Protein AF-B5VWC1-F1 (afdb_monomer)

Radius of gyration: 19.31 Å; Cα contacts (8 Å, |Δi|>4): 111; chains: 1; bounding box: 61×49×28 Å

Foldseek 3Di:
DDDPDDDDDDDPPPPPVLQWKWFAQCKAFPVRHTDDTDTWRFPDQDPVQWTWTDDPHDITTTHPVRIHDPPDDDDPDD

Secondary structure (DSSP, 8-state):
-------------------EEEEPTT-BBTTSPBPPSSEEEEEEE-TTS-EEEEETTEEEEE-GGGEEES--S-----

pLDDT: mean 77.95, std 17.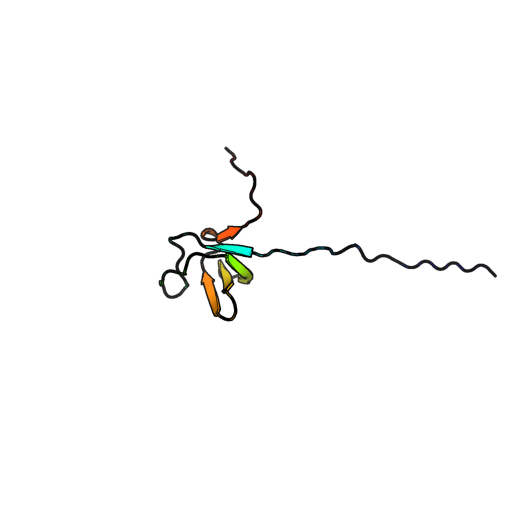16, range [43.69, 93.81]

Sequence (78 aa):
MGNDNVEITMGNDNQVNDNQVYVKADTRNHKGFFVQQGAYKLKNIEESGWALICLDSVCYYVDPDNLQSSQSGESAES

Solvent-accessible surface area (backbone atoms only — not comparable to full-atom values): 5089 Å² total; per-residue (Å²): 138,82,84,84,80,84,78,81,86,80,79,88,81,76,72,79,74,74,45,42,26,31,46,40,84,85,27,36,31,86,87,71,46,75,48,80,70,50,78,24,38,56,75,51,70,47,96,89,64,39,22,36,31,31,46,96,92,50,73,44,47,27,54,55,87,42,46,42,60,79,83,63,82,82,85,89,78,133

Organism: NCBI:txid513049

Mean predicted aligned error: 12.15 Å

Nearest PDB structures (foldseek):
  1wlp-assembly1_B  TM=5.801E-01  e=9.905E-02  Homo sapiens
  2dmo-assembly1_A  TM=6.593E-01  e=3.929E-01  Homo sapiens
  2knb-assembly1_B  TM=5.717E-01  e=8.063E-01  Rattus norvegicus
  2lqw-assembly1_A  TM=4.806E-01  e=4.993E-01  Homo sapiens
  2ydl-assembly1_A  TM=5.796E-01  e=1.468E+00  Homo sapiens

Structure (mmCIF, N/CA/C/O backbone):
data_AF-B5VWC1-F1
#
_entry.id   AF-B5VWC1-F1
#
loop_
_atom_site.group_PDB
_atom_site.id
_atom_site.type_symbol
_atom_site.label_atom_id
_atom_site.label_alt_id
_atom_site.label_comp_id
_atom_site.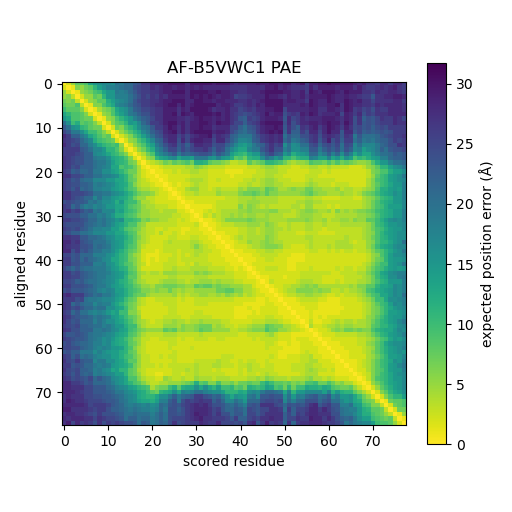label_asym_id
_atom_site.label_entity_id
_atom_site.label_seq_id
_atom_site.pdbx_PDB_ins_code
_atom_site.Cartn_x
_atom_site.Cartn_y
_atom_site.Cartn_z
_atom_site.occupancy
_atom_site.B_iso_or_equiv
_atom_site.auth_seq_id
_atom_site.auth_comp_id
_atom_site.auth_asym_id
_atom_site.auth_atom_id
_atom_site.pdbx_PDB_model_num
ATOM 1 N N . MET A 1 1 ? 50.799 -30.128 7.587 1.00 48.47 1 MET A N 1
ATOM 2 C CA . MET A 1 1 ? 49.453 -30.253 6.996 1.00 48.47 1 MET A CA 1
ATOM 3 C C . MET A 1 1 ? 48.547 -29.437 7.896 1.00 48.47 1 MET A C 1
ATOM 5 O O . MET A 1 1 ? 48.060 -29.955 8.889 1.00 48.47 1 MET A O 1
ATOM 9 N N . GLY A 1 2 ? 48.547 -28.122 7.675 1.00 50.44 2 GLY A N 1
ATOM 10 C CA . GLY A 1 2 ? 47.661 -27.194 8.367 1.00 50.44 2 GLY A CA 1
ATOM 11 C C . GLY A 1 2 ? 46.392 -27.088 7.540 1.00 50.44 2 GLY A C 1
ATOM 12 O O . GLY A 1 2 ? 46.478 -27.002 6.316 1.00 50.44 2 GLY A O 1
ATOM 13 N N . ASN A 1 3 ? 45.245 -27.178 8.197 1.00 57.84 3 ASN A N 1
ATOM 14 C CA . ASN A 1 3 ? 43.956 -26.999 7.553 1.00 57.84 3 ASN A CA 1
ATOM 15 C C . ASN A 1 3 ? 43.434 -25.660 8.065 1.00 57.84 3 ASN A C 1
ATOM 17 O O . ASN A 1 3 ? 42.883 -25.567 9.162 1.00 57.84 3 ASN A O 1
ATOM 21 N N . ASP A 1 4 ? 43.709 -24.624 7.283 1.00 60.41 4 ASP A N 1
ATOM 22 C CA . ASP A 1 4 ? 43.114 -23.307 7.420 1.00 60.41 4 ASP A CA 1
ATOM 23 C C . ASP A 1 4 ? 41.781 -23.334 6.663 1.00 60.41 4 ASP A C 1
ATOM 25 O O . ASP A 1 4 ? 41.725 -23.085 5.459 1.00 60.41 4 ASP A O 1
ATOM 29 N N . ASN A 1 5 ? 40.693 -23.676 7.350 1.00 60.91 5 ASN A N 1
ATOM 30 C CA . ASN A 1 5 ? 39.343 -23.530 6.809 1.00 60.91 5 ASN A CA 1
ATOM 31 C C . ASN A 1 5 ? 38.761 -22.226 7.361 1.00 60.91 5 ASN A C 1
ATOM 33 O O . ASN A 1 5 ? 38.057 -22.197 8.367 1.00 60.91 5 ASN A O 1
ATOM 37 N N . VAL A 1 6 ? 39.116 -21.128 6.693 1.00 60.78 6 VAL A N 1
ATOM 38 C CA . VAL A 1 6 ? 38.341 -19.889 6.719 1.00 60.78 6 VAL A CA 1
ATOM 39 C C . VAL A 1 6 ? 37.044 -20.156 5.952 1.00 60.78 6 VAL A C 1
ATOM 41 O O . VAL A 1 6 ? 37.061 -20.301 4.733 1.00 60.78 6 VAL A O 1
ATOM 44 N N . GLU A 1 7 ? 35.921 -20.230 6.663 1.00 61.12 7 GLU A N 1
ATOM 45 C CA . GLU A 1 7 ? 34.601 -20.022 6.066 1.00 61.12 7 GLU A CA 1
ATOM 46 C C . GLU A 1 7 ? 34.143 -18.601 6.400 1.00 61.12 7 GLU A C 1
ATOM 48 O O . GLU A 1 7 ? 34.035 -18.196 7.559 1.00 61.12 7 GLU A O 1
ATOM 53 N N . ILE A 1 8 ? 33.969 -17.821 5.337 1.00 55.66 8 ILE A N 1
ATOM 54 C CA . ILE A 1 8 ? 33.594 -16.412 5.345 1.00 55.66 8 ILE A CA 1
ATOM 55 C C . ILE A 1 8 ? 32.074 -16.285 5.522 1.00 55.66 8 ILE A C 1
ATOM 57 O O . ILE A 1 8 ? 31.309 -16.919 4.805 1.00 55.66 8 ILE A O 1
ATOM 61 N N . THR A 1 9 ? 31.687 -15.430 6.475 1.00 55.53 9 THR A N 1
ATOM 62 C CA . THR A 1 9 ? 30.472 -14.600 6.593 1.00 55.53 9 THR A CA 1
ATOM 63 C C . THR A 1 9 ? 29.269 -14.933 5.709 1.00 55.53 9 THR A C 1
ATOM 65 O O . THR A 1 9 ? 29.347 -14.715 4.507 1.00 55.53 9 THR A O 1
ATOM 68 N N . MET A 1 10 ? 28.099 -15.159 6.324 1.00 50.88 10 MET A N 1
ATOM 69 C CA . MET A 1 10 ? 26.859 -14.453 5.952 1.00 50.88 10 MET A CA 1
ATOM 70 C C . MET A 1 10 ? 26.046 -14.167 7.220 1.00 50.88 10 MET A C 1
ATOM 72 O O . MET A 1 10 ? 25.830 -15.056 8.040 1.00 50.88 10 MET A O 1
ATOM 76 N N . GLY A 1 11 ? 25.685 -12.896 7.418 1.00 49.41 11 GLY A N 1
ATOM 77 C CA . GLY A 1 11 ? 24.962 -12.418 8.591 1.00 49.41 11 GLY A CA 1
ATOM 78 C C . GLY A 1 11 ? 23.626 -13.131 8.786 1.00 49.41 11 GLY A C 1
ATOM 79 O O . GLY A 1 11 ? 23.011 -1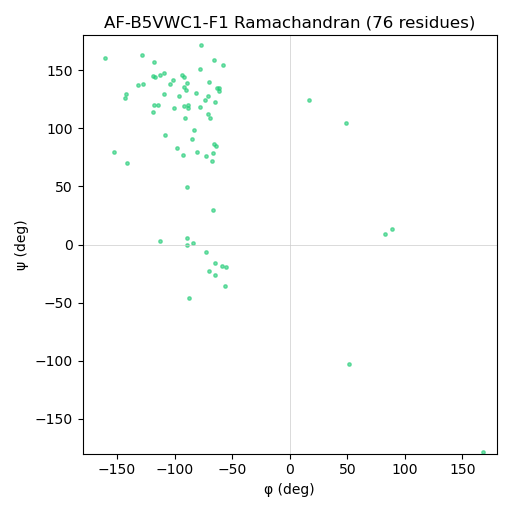3.611 7.837 1.00 49.41 11 GLY A O 1
ATOM 80 N N . ASN A 1 12 ? 23.179 -13.166 10.038 1.00 53.16 12 ASN A N 1
ATOM 81 C CA . ASN A 1 12 ? 21.814 -13.529 10.386 1.00 53.16 12 ASN A CA 1
ATOM 82 C C . ASN A 1 12 ? 20.862 -12.481 9.788 1.00 53.16 12 ASN A C 1
ATOM 84 O O . A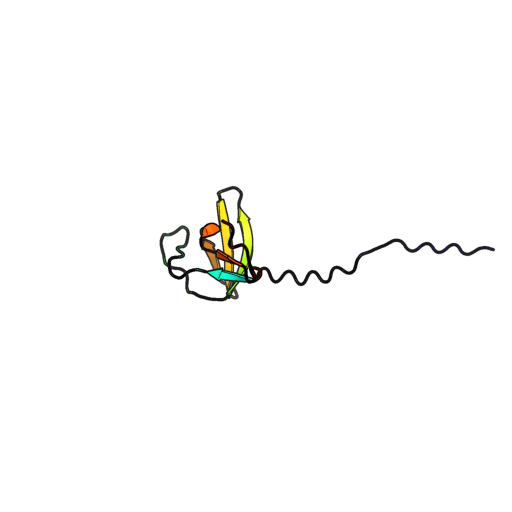SN A 1 12 ? 20.486 -11.528 10.469 1.00 53.16 12 ASN A O 1
ATOM 88 N N . ASP A 1 13 ? 20.485 -12.635 8.520 1.00 52.81 13 ASP A N 1
ATOM 89 C CA . ASP A 1 13 ? 19.320 -11.951 7.971 1.00 52.81 13 ASP A CA 1
ATOM 90 C C . ASP A 1 13 ? 18.070 -12.627 8.543 1.00 52.81 13 ASP A C 1
ATOM 92 O O . ASP A 1 13 ? 17.409 -13.447 7.919 1.00 52.81 13 ASP A O 1
ATOM 96 N N . ASN A 1 14 ? 17.779 -12.312 9.803 1.00 56.28 14 ASN A N 1
ATOM 97 C CA . ASN A 1 14 ? 16.419 -12.371 10.311 1.00 56.28 14 ASN A CA 1
ATOM 98 C C . ASN A 1 14 ? 15.761 -11.006 10.073 1.00 56.28 14 ASN A C 1
ATOM 100 O O . ASN A 1 14 ? 15.206 -10.413 10.998 1.00 56.28 14 ASN A O 1
ATOM 104 N N . GLN A 1 15 ? 15.844 -10.472 8.850 1.00 51.97 15 GLN A N 1
ATOM 105 C CA . GLN A 1 15 ? 14.901 -9.447 8.433 1.00 51.97 15 GLN A CA 1
ATOM 106 C C . GLN A 1 15 ? 13.613 -10.144 8.010 1.00 51.97 15 GLN A C 1
ATOM 108 O O . GLN A 1 15 ? 13.290 -10.292 6.831 1.00 51.97 15 GLN A O 1
ATOM 113 N N . VAL A 1 16 ? 12.815 -10.524 9.008 1.00 53.31 16 VAL A N 1
ATOM 114 C CA . VAL A 1 16 ? 11.366 -10.576 8.816 1.00 53.31 16 VAL A CA 1
ATOM 115 C C . VAL A 1 16 ? 10.946 -9.120 8.616 1.00 53.31 16 VAL A C 1
ATOM 117 O O . VAL A 1 16 ? 10.556 -8.435 9.557 1.00 53.31 16 VAL A O 1
ATOM 120 N N . ASN A 1 17 ? 11.166 -8.592 7.408 1.00 54.38 17 ASN A N 1
ATOM 121 C CA . ASN A 1 17 ? 10.689 -7.280 7.011 1.00 54.38 17 ASN A CA 1
ATOM 122 C C . ASN A 1 17 ? 9.172 -7.379 6.982 1.00 54.38 17 ASN A C 1
ATOM 124 O O . ASN A 1 17 ? 8.556 -7.699 5.962 1.00 54.38 17 ASN A O 1
ATOM 128 N N . ASP A 1 18 ? 8.580 -7.154 8.147 1.00 63.66 18 ASP A N 1
ATOM 129 C CA . ASP A 1 18 ? 7.172 -6.891 8.335 1.00 63.66 18 ASP A CA 1
ATOM 130 C C . ASP A 1 18 ? 6.911 -5.523 7.688 1.00 63.66 18 ASP A C 1
ATOM 132 O O . ASP A 1 18 ? 6.707 -4.509 8.347 1.00 63.66 18 ASP A O 1
ATOM 136 N N . ASN A 1 19 ? 6.947 -5.487 6.350 1.00 83.19 19 ASN A N 1
ATOM 137 C CA . ASN A 1 19 ? 6.550 -4.364 5.496 1.00 83.19 19 ASN A CA 1
ATOM 138 C C . ASN A 1 19 ? 5.031 -4.126 5.593 1.00 83.19 19 ASN A C 1
ATOM 140 O O . ASN A 1 19 ? 4.371 -3.734 4.631 1.00 83.19 19 ASN A O 1
ATOM 144 N N . GLN A 1 20 ? 4.447 -4.447 6.741 1.00 89.75 20 GLN A N 1
ATOM 145 C CA . GLN A 1 20 ? 3.049 -4.298 7.024 1.00 89.75 20 GLN A CA 1
ATOM 146 C C . GLN A 1 20 ? 2.779 -2.830 7.333 1.00 89.75 20 GLN A C 1
ATOM 148 O O . GLN A 1 20 ? 3.299 -2.255 8.289 1.00 89.75 20 GLN A O 1
ATOM 153 N N . VAL A 1 21 ? 1.945 -2.235 6.498 1.00 91.69 21 VAL A N 1
ATOM 154 C CA . VAL A 1 21 ? 1.494 -0.857 6.601 1.00 91.69 21 VAL A CA 1
ATOM 155 C C . VAL A 1 21 ? -0.012 -0.843 6.779 1.00 91.69 21 VAL A C 1
ATOM 157 O O . VAL A 1 21 ? -0.735 -1.665 6.218 1.00 91.69 21 VAL A O 1
ATOM 160 N N . TYR A 1 22 ? -0.492 0.110 7.555 1.00 91.88 22 TYR A N 1
ATOM 161 C CA . TYR A 1 22 ? -1.908 0.379 7.716 1.00 91.88 22 TYR A CA 1
ATOM 162 C C . TYR A 1 22 ? -2.279 1.591 6.879 1.00 91.88 22 TYR A C 1
ATOM 164 O O . TYR A 1 22 ? -1.513 2.547 6.777 1.00 91.88 22 TYR A O 1
ATOM 172 N N . VAL A 1 23 ? -3.455 1.553 6.268 1.00 91.38 23 VAL A N 1
ATOM 173 C CA . VAL A 1 23 ? -3.988 2.707 5.538 1.00 91.38 23 VAL A CA 1
ATOM 174 C C . VAL A 1 23 ? -4.855 3.551 6.471 1.00 91.38 23 VAL A C 1
ATOM 176 O O . VAL A 1 23 ? -5.688 3.013 7.206 1.00 91.38 23 VAL A O 1
ATOM 179 N N . LYS A 1 24 ? -4.686 4.878 6.432 1.00 89.62 24 LYS A N 1
ATOM 180 C CA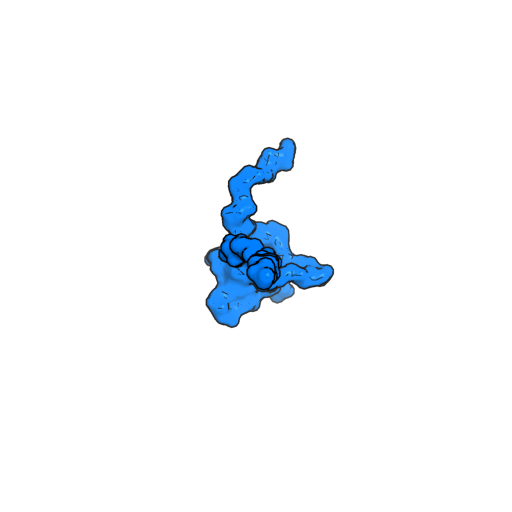 . LYS A 1 24 ? -5.574 5.830 7.122 1.00 89.62 24 LYS A CA 1
ATOM 181 C C . LYS A 1 24 ? -6.983 5.792 6.514 1.00 89.62 24 LYS A C 1
ATOM 183 O O . LYS A 1 24 ? -7.148 5.426 5.350 1.00 89.62 24 LYS A O 1
ATOM 188 N N . ALA A 1 25 ? -7.992 6.234 7.265 1.00 86.19 25 ALA A N 1
ATOM 189 C CA . ALA A 1 25 ? -9.392 6.246 6.823 1.00 86.19 25 ALA A CA 1
ATOM 190 C C . ALA A 1 25 ? -9.632 7.012 5.514 1.0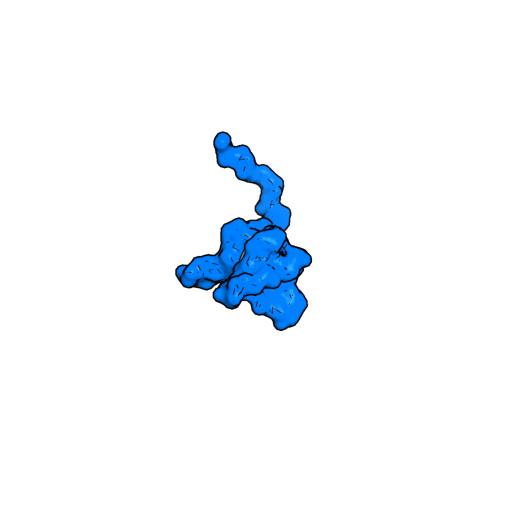0 86.19 25 ALA A C 1
ATOM 192 O O . ALA A 1 25 ? -10.445 6.600 4.690 1.00 86.19 25 ALA A O 1
ATOM 193 N N . ASP A 1 26 ? -8.889 8.098 5.324 1.00 87.88 26 ASP A N 1
ATOM 194 C CA . ASP A 1 26 ? -9.011 8.989 4.174 1.00 87.88 26 ASP A CA 1
ATOM 195 C C . ASP A 1 26 ? -8.127 8.577 2.987 1.00 87.88 26 ASP A C 1
ATOM 197 O O . ASP A 1 26 ? -8.079 9.278 1.975 1.00 87.88 26 ASP A O 1
ATOM 201 N N . THR A 1 27 ? -7.454 7.422 3.075 1.00 90.69 27 THR A N 1
ATOM 202 C CA . THR A 1 27 ? -6.581 6.927 2.007 1.00 90.69 27 THR A CA 1
ATOM 203 C C . THR A 1 27 ? -7.396 6.621 0.757 1.00 90.69 27 THR A C 1
ATOM 205 O O . THR A 1 27 ? -8.308 5.786 0.763 1.00 90.69 27 THR A O 1
ATOM 208 N N . ARG A 1 28 ? -7.027 7.263 -0.351 1.00 92.62 28 ARG A N 1
ATOM 209 C CA . ARG A 1 28 ? -7.604 7.015 -1.672 1.00 92.62 28 ARG A CA 1
ATOM 210 C C . ARG A 1 28 ? -6.573 6.388 -2.588 1.00 92.62 28 ARG A C 1
ATOM 212 O O . ARG A 1 28 ? -5.385 6.692 -2.518 1.00 92.62 28 ARG A O 1
ATOM 219 N N . ASN A 1 29 ? -7.049 5.520 -3.470 1.00 90.00 29 ASN A N 1
ATOM 220 C CA . ASN A 1 29 ? -6.222 5.009 -4.545 1.00 90.00 29 ASN A CA 1
ATOM 221 C C . ASN A 1 29 ? -6.068 6.043 -5.671 1.00 90.00 29 ASN A C 1
ATOM 223 O O . ASN A 1 29 ? -6.791 7.039 -5.728 1.00 90.00 29 ASN A O 1
ATOM 227 N N . HIS A 1 30 ? -5.189 5.753 -6.630 1.00 87.38 30 HIS A N 1
ATOM 228 C CA . HIS A 1 30 ? -4.959 6.594 -7.812 1.00 87.38 30 HIS A CA 1
ATOM 229 C C . HIS A 1 30 ? -6.230 6.895 -8.644 1.00 87.38 30 HIS A C 1
ATOM 231 O O . HIS A 1 30 ? -6.280 7.863 -9.394 1.00 87.38 30 HIS A O 1
ATOM 237 N N . LYS A 1 31 ? -7.296 6.096 -8.495 1.00 87.00 31 LYS A N 1
ATOM 238 C CA . LYS A 1 31 ? -8.591 6.300 -9.167 1.00 87.00 31 LYS A CA 1
ATOM 239 C C . LYS A 1 31 ? -9.560 7.186 -8.362 1.00 87.00 31 LYS A C 1
ATOM 241 O O . LYS A 1 31 ? -10.680 7.407 -8.811 1.00 87.00 31 LYS A O 1
ATOM 246 N N . GLY A 1 32 ? -9.161 7.656 -7.180 1.00 88.56 32 GLY A N 1
ATOM 247 C CA . GLY A 1 32 ? -9.971 8.490 -6.291 1.00 88.56 32 GLY A CA 1
ATOM 248 C C . GLY A 1 32 ? -10.959 7.727 -5.403 1.00 88.56 32 GLY A C 1
ATOM 249 O O . GLY A 1 32 ? -11.780 8.362 -4.744 1.00 88.56 32 GLY A O 1
ATOM 250 N N . PHE A 1 33 ? -10.893 6.391 -5.353 1.00 89.44 33 PHE A N 1
ATOM 251 C CA . PHE A 1 33 ? -11.744 5.576 -4.478 1.00 89.44 33 PHE A CA 1
ATOM 252 C C . PHE A 1 33 ? -11.064 5.320 -3.136 1.00 89.44 33 PHE A C 1
ATOM 254 O O . PHE A 1 33 ? -9.853 5.107 -3.086 1.00 89.44 33 PHE A O 1
ATOM 261 N N . PHE A 1 34 ? -11.853 5.293 -2.062 1.00 91.19 34 PHE A N 1
ATOM 262 C CA . PHE A 1 34 ? -11.365 4.940 -0.731 1.00 91.19 34 PHE A CA 1
ATOM 263 C C . PHE A 1 34 ? -10.865 3.496 -0.692 1.00 91.19 34 PHE A C 1
ATOM 265 O O . PHE A 1 34 ? -11.520 2.585 -1.205 1.00 91.19 34 PHE A O 1
ATOM 272 N N . VAL A 1 35 ? -9.701 3.304 -0.075 1.00 90.31 35 VAL A N 1
ATOM 273 C CA . VAL A 1 35 ? -9.135 1.981 0.191 1.00 90.31 35 VAL A CA 1
ATOM 274 C C . VAL A 1 35 ? -9.639 1.497 1.546 1.00 90.31 35 VAL A C 1
ATOM 276 O O . VAL A 1 35 ? -9.743 2.267 2.498 1.00 90.31 35 VAL A O 1
ATOM 279 N N . GLN A 1 36 ? -9.988 0.215 1.632 1.00 90.00 36 GLN A N 1
ATOM 280 C CA . GLN A 1 36 ? -10.472 -0.378 2.873 1.00 90.00 36 GLN A CA 1
ATOM 281 C C . GLN A 1 36 ? -9.395 -0.299 3.961 1.00 90.00 36 GLN A C 1
ATOM 283 O O . GLN A 1 36 ? -8.258 -0.700 3.726 1.00 90.00 36 GLN A O 1
ATOM 288 N N . GLN A 1 37 ? -9.758 0.149 5.162 1.00 90.12 37 GLN A N 1
ATOM 289 C CA . GLN A 1 37 ? -8.853 0.132 6.312 1.00 90.12 37 GLN A CA 1
ATOM 290 C C . GLN A 1 37 ? -8.438 -1.296 6.668 1.00 90.12 37 GLN A C 1
ATOM 292 O O . GLN A 1 37 ? -9.273 -2.200 6.733 1.00 90.12 37 GLN A O 1
ATOM 297 N N . GLY A 1 38 ? -7.147 -1.496 6.911 1.00 88.69 38 GLY A N 1
ATOM 298 C CA . GLY A 1 38 ? -6.600 -2.805 7.237 1.00 88.69 38 GLY A CA 1
ATOM 299 C C . GLY A 1 38 ? -5.080 -2.827 7.190 1.00 88.69 38 GLY A C 1
ATOM 300 O O . GLY A 1 38 ? -4.443 -1.805 6.932 1.00 88.69 38 GLY A O 1
ATOM 301 N N . ALA A 1 39 ? -4.528 -4.009 7.445 1.00 90.69 39 ALA A N 1
ATOM 302 C CA . ALA A 1 39 ? -3.108 -4.291 7.326 1.00 90.69 39 ALA A CA 1
ATOM 303 C C . ALA A 1 39 ? -2.786 -4.732 5.895 1.00 90.69 39 ALA A C 1
ATOM 305 O O . ALA A 1 39 ? -3.306 -5.737 5.415 1.00 90.69 39 ALA A O 1
ATOM 306 N N . TYR A 1 40 ? -1.915 -3.993 5.222 1.00 92.69 40 TYR A N 1
ATOM 307 C CA . TYR A 1 40 ? -1.452 -4.278 3.871 1.00 92.69 40 TYR A CA 1
ATOM 308 C C . TYR A 1 40 ? 0.044 -4.533 3.876 1.00 92.69 40 TYR A C 1
ATOM 310 O O . TYR A 1 40 ? 0.768 -4.034 4.726 1.00 92.69 40 TYR A O 1
ATOM 318 N N . LYS A 1 41 ? 0.539 -5.251 2.874 1.00 92.44 41 LYS A N 1
ATOM 319 C CA . LYS A 1 41 ? 1.973 -5.373 2.623 1.00 92.44 41 LYS A CA 1
ATOM 320 C C . LYS A 1 41 ? 2.411 -4.297 1.643 1.00 92.44 41 LYS A C 1
ATOM 322 O O . LYS A 1 41 ? 1.948 -4.287 0.503 1.00 92.44 41 LYS A O 1
ATOM 327 N N . LEU A 1 42 ? 3.319 -3.426 2.066 1.00 91.81 42 LEU A N 1
ATOM 328 C CA . LEU A 1 42 ? 4.004 -2.485 1.191 1.00 91.81 42 LEU A CA 1
ATOM 329 C C . LEU A 1 42 ? 4.989 -3.250 0.307 1.00 91.81 42 LEU A C 1
ATOM 331 O O . LEU A 1 42 ? 5.976 -3.810 0.789 1.00 91.81 42 LEU A O 1
ATOM 335 N N . LYS A 1 43 ? 4.710 -3.284 -0.995 1.00 91.00 43 LYS A N 1
ATOM 336 C CA . LYS A 1 43 ? 5.545 -3.968 -1.985 1.00 91.00 43 LYS A CA 1
ATOM 337 C C . LYS A 1 43 ? 6.644 -3.066 -2.515 1.00 91.00 43 LYS A C 1
ATOM 339 O O . LYS A 1 43 ? 7.773 -3.523 -2.635 1.00 91.00 43 LYS A O 1
ATOM 344 N N . ASN A 1 44 ? 6.299 -1.832 -2.873 1.00 90.00 44 ASN A N 1
ATOM 345 C CA . ASN A 1 44 ? 7.246 -0.874 -3.424 1.00 90.00 44 ASN A CA 1
ATOM 346 C C . ASN A 1 44 ? 6.717 0.560 -3.298 1.00 90.00 44 ASN A C 1
ATOM 348 O O . ASN A 1 44 ? 5.508 0.761 -3.192 1.00 90.00 44 ASN A O 1
ATOM 352 N N . ILE A 1 45 ? 7.616 1.536 -3.375 1.00 90.75 45 ILE A N 1
ATOM 353 C CA . ILE A 1 45 ? 7.285 2.941 -3.618 1.00 90.75 45 ILE A CA 1
ATOM 354 C C . ILE A 1 45 ? 7.889 3.299 -4.973 1.00 90.75 45 ILE A C 1
ATOM 356 O O . ILE A 1 45 ? 9.090 3.152 -5.184 1.00 90.75 45 ILE A O 1
ATOM 360 N N . GLU A 1 46 ? 7.047 3.703 -5.914 1.00 90.31 46 GLU A N 1
ATOM 361 C CA . GLU A 1 46 ? 7.480 4.096 -7.247 1.00 90.31 46 GLU A CA 1
ATOM 362 C C . GLU A 1 46 ? 8.081 5.502 -7.238 1.00 90.31 46 GLU A C 1
ATOM 364 O O . GLU A 1 46 ? 7.663 6.375 -6.477 1.00 90.31 46 GLU A O 1
ATOM 369 N N . GLU A 1 47 ? 9.008 5.756 -8.161 1.00 88.94 47 GLU A N 1
ATOM 370 C CA . GLU A 1 47 ? 9.627 7.072 -8.386 1.00 88.94 47 GLU A CA 1
ATOM 371 C C . GLU A 1 47 ? 8.615 8.178 -8.733 1.00 88.94 47 GLU A C 1
ATOM 373 O O . GLU A 1 47 ? 8.894 9.361 -8.567 1.00 88.94 47 GLU A O 1
ATOM 378 N N . SER A 1 48 ? 7.409 7.790 -9.162 1.00 87.69 48 SER A N 1
ATOM 379 C CA . SER A 1 48 ? 6.275 8.693 -9.389 1.00 87.69 48 SER A CA 1
ATOM 380 C C . SER A 1 48 ? 5.641 9.228 -8.095 1.00 87.69 48 SER A C 1
ATOM 382 O O . SER A 1 48 ? 4.733 10.051 -8.171 1.00 87.69 48 SER A O 1
ATOM 384 N N . GLY A 1 49 ? 6.074 8.749 -6.924 1.00 89.50 49 GLY A N 1
ATOM 385 C CA . GLY A 1 49 ? 5.534 9.135 -5.617 1.00 89.50 49 GLY A CA 1
ATOM 386 C C . GLY A 1 49 ? 4.354 8.285 -5.136 1.00 89.50 49 GLY A C 1
ATOM 387 O O . GLY A 1 49 ? 3.689 8.666 -4.180 1.00 89.50 49 GLY A O 1
ATOM 388 N N . TRP A 1 50 ? 4.087 7.135 -5.766 1.00 92.44 50 TRP A N 1
ATOM 389 C CA . TRP A 1 50 ? 2.996 6.229 -5.384 1.00 92.44 50 TRP A CA 1
ATOM 390 C C . TRP A 1 50 ? 3.514 5.004 -4.635 1.00 92.44 50 TRP A C 1
ATOM 392 O O . TRP A 1 50 ? 4.493 4.387 -5.045 1.00 92.44 50 TRP A O 1
ATOM 402 N N . ALA A 1 51 ? 2.819 4.595 -3.577 1.00 93.06 51 ALA A N 1
ATOM 403 C CA . ALA A 1 51 ? 3.085 3.355 -2.862 1.00 93.06 51 ALA A CA 1
ATOM 404 C C . ALA A 1 51 ? 2.174 2.228 -3.354 1.00 93.06 51 ALA A C 1
ATOM 406 O O . ALA A 1 51 ? 0.949 2.355 -3.360 1.00 93.06 51 ALA A O 1
ATOM 407 N N . LEU A 1 52 ? 2.774 1.097 -3.722 1.00 93.50 52 LEU A N 1
ATOM 408 C CA . LEU A 1 52 ? 2.064 -0.127 -4.062 1.00 93.50 52 LEU A CA 1
ATOM 409 C C . LEU A 1 52 ? 1.896 -0.988 -2.811 1.00 93.50 52 LEU A C 1
ATOM 411 O O . LEU A 1 52 ? 2.851 -1.601 -2.323 1.00 93.50 52 LEU A O 1
ATOM 415 N N . ILE A 1 53 ? 0.664 -1.066 -2.321 1.00 93.06 53 ILE A N 1
ATOM 416 C CA . ILE A 1 53 ? 0.277 -1.904 -1.186 1.00 93.06 53 ILE A CA 1
ATOM 417 C C . ILE A 1 53 ? -0.578 -3.077 -1.653 1.00 93.06 53 ILE A C 1
ATOM 419 O O . ILE A 1 53 ? -1.345 -2.935 -2.601 1.00 93.06 53 ILE A O 1
ATOM 423 N N . CYS A 1 54 ? -0.484 -4.227 -0.990 1.00 93.19 54 CYS A N 1
ATOM 424 C CA . CYS A 1 54 ? -1.286 -5.404 -1.321 1.00 93.19 54 CYS 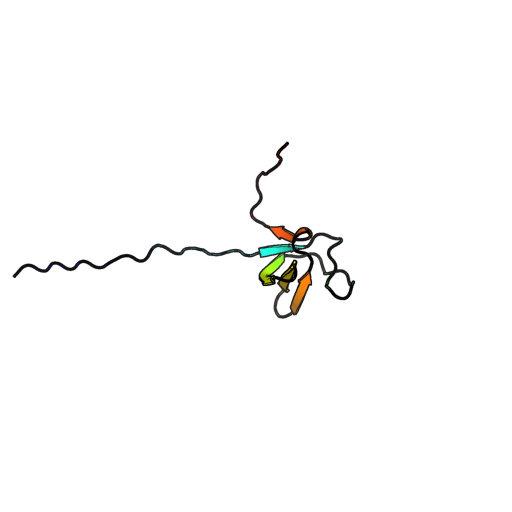A CA 1
ATOM 425 C C . CYS A 1 54 ? -1.939 -6.023 -0.085 1.00 93.19 54 CYS A C 1
ATOM 427 O O . CYS A 1 54 ? -1.294 -6.185 0.950 1.00 93.19 54 CYS A O 1
ATOM 429 N N . LEU A 1 55 ? -3.206 -6.404 -0.223 1.00 90.31 55 LEU A N 1
ATOM 430 C CA . LEU A 1 55 ? -3.961 -7.217 0.725 1.00 90.31 55 LEU A CA 1
ATOM 431 C C . LEU A 1 55 ? -4.356 -8.505 0.010 1.00 90.31 55 LEU A C 1
ATOM 433 O O . LEU A 1 55 ? -5.015 -8.462 -1.031 1.00 90.31 55 LEU A O 1
ATOM 437 N N . ASP A 1 56 ? -3.909 -9.638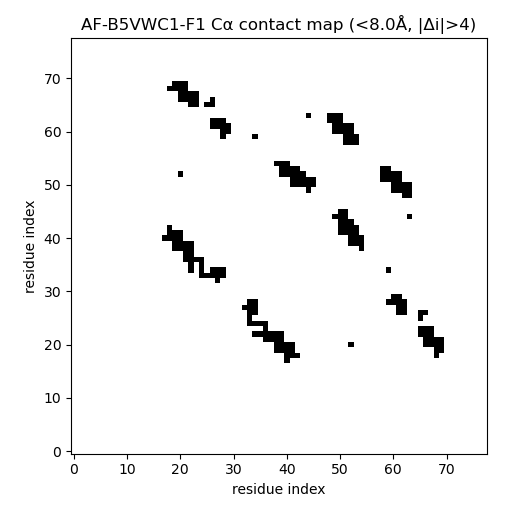 0.544 1.00 86.88 56 ASP A N 1
ATOM 438 C CA . ASP A 1 56 ? -4.051 -10.952 -0.083 1.00 86.88 56 ASP A CA 1
ATOM 439 C C . ASP A 1 56 ? -3.542 -10.963 -1.537 1.00 86.88 56 ASP A C 1
ATOM 441 O O . ASP A 1 56 ? -2.335 -10.988 -1.777 1.00 86.88 56 ASP A O 1
ATOM 445 N N . SER A 1 57 ? -4.458 -10.930 -2.509 1.00 88.06 57 SER A N 1
ATOM 446 C CA . SER A 1 57 ? -4.173 -10.929 -3.954 1.00 88.06 57 SER A CA 1
ATOM 447 C C . SER A 1 57 ? -4.539 -9.616 -4.656 1.00 88.06 57 SER A C 1
ATOM 449 O O . SER A 1 57 ? -4.418 -9.524 -5.876 1.00 88.06 57 SER A O 1
ATOM 451 N N . VAL A 1 58 ? -5.009 -8.604 -3.919 1.00 89.94 58 VAL A N 1
ATOM 452 C CA . VAL A 1 58 ? -5.423 -7.309 -4.473 1.00 89.94 58 VAL A CA 1
ATOM 453 C C . VAL A 1 58 ? -4.417 -6.240 -4.081 1.00 89.94 58 VAL A C 1
ATOM 455 O O . VAL A 1 58 ? -4.095 -6.088 -2.905 1.00 89.94 58 VAL A O 1
ATOM 458 N N . CYS A 1 59 ? -3.946 -5.473 -5.062 1.00 92.31 59 CYS A N 1
ATOM 459 C CA . CYS A 1 59 ? -3.000 -4.390 -4.838 1.00 92.31 59 CYS A CA 1
ATOM 460 C C . CYS A 1 59 ? -3.588 -3.033 -5.221 1.00 92.31 59 CYS A C 1
ATOM 462 O O . CYS A 1 59 ? -4.330 -2.908 -6.197 1.00 92.31 59 CYS A O 1
ATOM 464 N N . TYR A 1 60 ? -3.223 -2.014 -4.454 1.00 92.75 60 TYR A N 1
ATOM 465 C CA . TYR A 1 60 ? -3.659 -0.640 -4.627 1.00 92.75 60 TYR A CA 1
ATOM 466 C C . TYR A 1 60 ? -2.447 0.280 -4.675 1.00 92.75 60 TYR A C 1
ATOM 468 O O . TYR A 1 60 ? -1.517 0.143 -3.884 1.00 92.75 60 TYR A O 1
ATOM 476 N N . TYR A 1 61 ? -2.494 1.242 -5.590 1.00 93.81 61 TYR A N 1
ATOM 477 C CA . TYR A 1 61 ? -1.590 2.382 -5.580 1.00 93.81 61 TYR A CA 1
ATOM 478 C C . TYR A 1 61 ? -2.206 3.473 -4.722 1.00 93.81 61 TYR A C 1
ATOM 480 O O . TYR A 1 61 ? -3.297 3.955 -5.047 1.00 93.81 61 TYR A O 1
ATOM 488 N N . VAL A 1 62 ? -1.529 3.822 -3.637 1.00 93.44 62 VAL A N 1
ATOM 489 C CA . VAL A 1 62 ? -1.955 4.835 -2.671 1.00 93.44 62 VAL A CA 1
ATOM 490 C C . VAL A 1 62 ? -0.840 5.834 -2.427 1.00 93.44 62 VAL A C 1
ATOM 492 O O . VAL A 1 62 ? 0.320 5.593 -2.757 1.00 93.44 62 VAL A O 1
ATOM 495 N N . ASP A 1 63 ? -1.207 6.966 -1.854 1.00 91.69 63 ASP A N 1
ATOM 496 C CA . ASP A 1 63 ? -0.242 7.967 -1.438 1.00 91.69 63 ASP A CA 1
ATOM 497 C C . ASP A 1 63 ? 0.559 7.466 -0.205 1.00 91.69 63 ASP A C 1
ATOM 4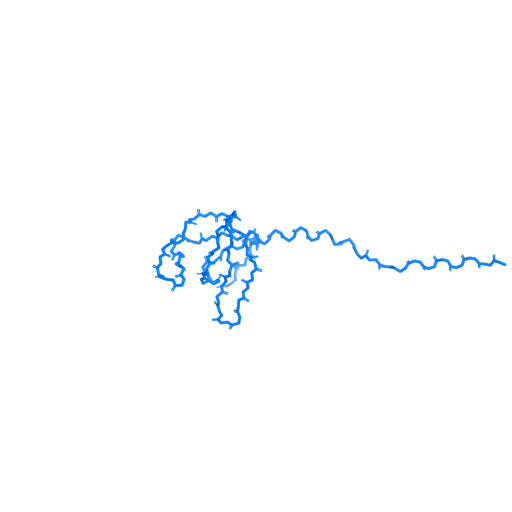99 O O . ASP A 1 63 ? -0.055 7.011 0.768 1.00 91.69 63 ASP A O 1
ATOM 503 N N . PRO A 1 64 ? 1.908 7.492 -0.234 1.00 89.88 64 PRO A N 1
ATOM 504 C CA . PRO A 1 64 ? 2.749 6.967 0.844 1.00 89.88 64 PRO A CA 1
ATOM 505 C C . PRO A 1 64 ? 2.610 7.729 2.168 1.00 89.88 64 PRO A C 1
ATOM 507 O O . PRO A 1 64 ? 2.803 7.123 3.218 1.00 89.88 64 PRO A O 1
ATOM 510 N N . ASP A 1 65 ? 2.239 9.013 2.151 1.00 89.56 65 ASP A N 1
ATOM 511 C CA . ASP A 1 65 ? 2.016 9.812 3.369 1.00 89.56 65 ASP A CA 1
ATOM 512 C C . ASP A 1 65 ? 0.743 9.365 4.114 1.00 89.56 65 ASP A C 1
ATOM 514 O O . ASP A 1 65 ? 0.589 9.505 5.334 1.00 89.56 65 ASP A O 1
ATOM 518 N N . ASN A 1 66 ? -0.175 8.727 3.387 1.00 89.44 66 ASN A N 1
ATOM 519 C CA . ASN A 1 66 ? -1.396 8.153 3.940 1.00 89.44 66 ASN A CA 1
ATOM 520 C C . ASN A 1 66 ? -1.207 6.745 4.536 1.00 89.44 66 ASN A C 1
ATOM 522 O O . ASN A 1 66 ? -2.164 6.162 5.058 1.00 89.44 66 ASN A O 1
ATOM 526 N N . LEU A 1 67 ? 0.018 6.214 4.513 1.00 90.25 67 LEU A N 1
ATOM 527 C CA . LEU A 1 67 ? 0.377 4.950 5.144 1.00 90.25 67 LEU A CA 1
ATOM 528 C C . LEU A 1 67 ? 0.919 5.159 6.559 1.00 90.25 67 LEU A C 1
ATOM 530 O O . LEU A 1 67 ? 1.604 6.131 6.858 1.00 90.25 67 LEU A O 1
ATOM 534 N N . GLN A 1 68 ? 0.624 4.208 7.438 1.00 89.31 68 GLN A N 1
ATOM 535 C CA . GLN A 1 68 ? 1.164 4.135 8.789 1.00 89.31 68 GLN A CA 1
ATOM 536 C C . GLN A 1 68 ? 1.946 2.834 8.938 1.00 89.31 68 GLN A C 1
ATOM 538 O O . GLN A 1 68 ? 1.377 1.742 8.877 1.00 89.31 68 GLN A O 1
ATOM 543 N N . SER A 1 69 ? 3.256 2.946 9.125 1.00 81.50 69 SER A N 1
ATOM 544 C CA . SER A 1 69 ? 4.111 1.798 9.419 1.00 81.50 69 SER A CA 1
ATOM 545 C C . SER A 1 69 ? 3.822 1.275 10.826 1.00 81.50 69 SER A C 1
ATOM 547 O O . SER A 1 69 ? 3.663 2.055 11.763 1.00 81.50 69 SER A O 1
ATOM 549 N N . SER A 1 70 ? 3.802 -0.048 10.997 1.00 66.19 70 SER A N 1
ATOM 550 C CA . SER A 1 70 ? 3.718 -0.682 12.323 1.00 66.19 70 SER A CA 1
ATOM 551 C C . SER A 1 70 ? 4.953 -0.412 13.201 1.00 66.19 70 SER A C 1
ATOM 553 O O . SER A 1 70 ? 4.886 -0.571 14.418 1.00 66.19 70 SER A O 1
ATOM 555 N N . GLN A 1 71 ? 6.063 0.047 12.610 1.00 55.91 71 GLN A N 1
ATOM 556 C CA . GLN A 1 71 ? 7.232 0.581 13.313 1.00 55.91 71 GLN A CA 1
ATOM 557 C C . GLN A 1 71 ? 7.135 2.100 13.459 1.00 55.91 71 GLN A C 1
ATOM 559 O O . GLN A 1 71 ? 7.780 2.860 12.743 1.00 55.91 71 GLN A O 1
ATOM 564 N N . SER A 1 72 ? 6.320 2.554 14.401 1.00 48.66 72 SER A N 1
ATOM 565 C CA . SER A 1 72 ? 6.512 3.881 14.978 1.00 48.66 72 SER A CA 1
ATOM 566 C C . SER A 1 72 ? 5.959 3.894 16.397 1.00 48.66 72 SER A C 1
ATOM 568 O O . SER A 1 72 ? 4.840 4.323 16.665 1.00 48.66 72 SER A O 1
ATOM 570 N N . GLY A 1 73 ? 6.763 3.351 17.311 1.00 50.84 73 GLY A N 1
ATOM 571 C CA . GLY A 1 73 ? 6.913 4.004 18.602 1.00 50.84 73 GLY A CA 1
ATOM 572 C C . GLY A 1 73 ? 7.766 5.250 18.368 1.00 50.84 73 GLY A C 1
ATOM 573 O O . GLY A 1 73 ? 8.834 5.142 17.776 1.00 50.84 73 GLY A O 1
ATOM 574 N N . GLU A 1 74 ? 7.233 6.401 18.769 1.00 59.81 74 GLU A N 1
ATOM 575 C CA . GLU A 1 74 ? 7.877 7.716 18.851 1.00 59.81 74 GLU A CA 1
ATOM 576 C C . GLU A 1 74 ? 8.674 8.242 17.638 1.00 59.81 74 GLU A C 1
ATOM 578 O O . GLU A 1 74 ? 9.857 7.986 17.441 1.00 59.81 74 GLU A O 1
ATOM 583 N N . SER A 1 75 ? 8.058 9.187 16.929 1.00 48.69 75 SER A N 1
ATOM 584 C CA . SER A 1 75 ? 8.728 10.433 16.533 1.00 48.69 75 SER A CA 1
ATOM 585 C C . SER A 1 75 ? 7.713 11.567 16.652 1.00 48.69 75 SER A C 1
ATOM 587 O O . SER A 1 75 ? 7.181 12.080 15.673 1.00 48.69 75 SER A O 1
ATOM 589 N N . ALA A 1 76 ? 7.373 11.886 17.901 1.00 56.16 76 ALA A N 1
ATOM 590 C CA . ALA A 1 76 ? 6.880 13.206 18.250 1.00 56.16 76 ALA A CA 1
ATOM 591 C C . ALA A 1 76 ? 8.112 14.105 18.441 1.00 56.16 76 ALA A C 1
ATOM 593 O O . ALA A 1 76 ? 8.742 14.063 19.490 1.00 56.16 76 ALA A O 1
ATOM 594 N N . GLU A 1 77 ? 8.464 14.886 17.426 1.00 55.28 77 GLU A N 1
ATOM 595 C CA . GLU A 1 77 ? 9.365 16.045 17.511 1.00 55.28 77 GLU A CA 1
ATOM 596 C C . GLU A 1 77 ? 8.784 17.105 16.556 1.00 55.28 77 GLU A C 1
ATOM 598 O O . GLU A 1 77 ? 8.452 16.765 15.423 1.00 55.28 77 GLU A O 1
ATOM 603 N N . SER A 1 78 ? 8.554 18.373 16.910 1.00 43.69 78 SER A N 1
ATOM 604 C CA . SER A 1 78 ? 8.861 19.191 18.095 1.00 43.69 78 SER A CA 1
ATOM 605 C C . SER A 1 78 ? 7.730 20.196 18.347 1.00 43.69 78 SER A C 1
ATOM 607 O O . SER A 1 78 ? 7.005 20.522 17.379 1.00 43.69 78 SER A O 1
#